Protein AF-A0A6G3X7T3-F1 (afdb_monomer_lite)

Structure (mmCIF, N/CA/C/O backbone):
data_AF-A0A6G3X7T3-F1
#
_entry.id   AF-A0A6G3X7T3-F1
#
loop_
_atom_site.group_PDB
_atom_site.id
_atom_site.type_symbol
_atom_site.label_atom_id
_atom_site.label_alt_id
_atom_site.label_comp_id
_atom_site.label_asym_id
_atom_site.label_entity_id
_atom_site.label_seq_id
_atom_site.pdbx_PDB_ins_code
_atom_site.Cartn_x
_atom_site.Cartn_y
_atom_site.Cartn_z
_atom_site.occupancy
_atom_site.B_iso_or_equiv
_atom_site.auth_seq_id
_atom_site.auth_comp_id
_atom_site.auth_asym_id
_atom_site.auth_atom_id
_atom_site.pdbx_PDB_model_num
ATOM 1 N N . MET A 1 1 ? 11.110 -3.960 15.012 1.00 70.50 1 MET A N 1
ATOM 2 C CA . MET A 1 1 ? 9.756 -4.177 14.451 1.00 70.50 1 MET A CA 1
ATOM 3 C C . MET A 1 1 ? 9.420 -3.280 13.251 1.00 70.50 1 MET A C 1
ATOM 5 O O . MET A 1 1 ? 8.654 -3.729 12.415 1.00 70.50 1 MET A O 1
ATOM 9 N N . MET A 1 2 ? 9.962 -2.056 13.098 1.00 72.69 2 MET A N 1
ATOM 10 C CA . MET A 1 2 ? 9.591 -1.193 11.950 1.00 72.69 2 MET A CA 1
ATOM 11 C C . MET A 1 2 ? 10.134 -1.673 10.591 1.00 72.69 2 MET A C 1
ATOM 13 O O . MET A 1 2 ? 9.378 -1.720 9.629 1.00 72.69 2 MET A O 1
ATOM 17 N N . PHE A 1 3 ? 11.397 -2.113 10.511 1.00 67.62 3 PHE A N 1
ATOM 18 C CA . PHE A 1 3 ? 11.963 -2.656 9.263 1.00 67.62 3 PHE A CA 1
ATOM 19 C C . PHE A 1 3 ? 11.213 -3.898 8.759 1.00 67.62 3 PHE A C 1
ATOM 21 O O . PHE A 1 3 ? 10.936 -4.012 7.571 1.00 67.62 3 PHE A O 1
ATOM 28 N N . SER A 1 4 ? 10.805 -4.792 9.662 1.00 68.94 4 SER A N 1
ATOM 29 C CA . SER A 1 4 ? 10.026 -5.987 9.315 1.00 68.94 4 SER A CA 1
ATOM 30 C C . SER A 1 4 ? 8.600 -5.673 8.850 1.00 68.94 4 SER A C 1
ATOM 32 O O . SER A 1 4 ? 8.043 -6.445 8.085 1.00 68.94 4 SER A O 1
ATOM 34 N N . ALA A 1 5 ? 8.009 -4.550 9.278 1.00 69.94 5 ALA A N 1
ATOM 35 C CA . ALA A 1 5 ? 6.686 -4.125 8.813 1.00 69.94 5 ALA A CA 1
ATOM 36 C C . ALA A 1 5 ? 6.718 -3.555 7.382 1.00 69.94 5 ALA A C 1
ATOM 38 O O . ALA A 1 5 ? 5.720 -3.620 6.673 1.00 69.94 5 ALA A O 1
ATOM 39 N N . GLY A 1 6 ? 7.865 -3.008 6.960 1.00 60.41 6 GLY A N 1
ATOM 40 C CA . GLY A 1 6 ? 8.068 -2.444 5.623 1.00 60.41 6 GLY A CA 1
ATOM 41 C C . GLY A 1 6 ? 8.483 -3.453 4.553 1.00 60.41 6 GLY A C 1
ATOM 42 O O . GLY A 1 6 ? 8.231 -3.231 3.371 1.00 60.41 6 GLY A O 1
ATOM 43 N N . MET A 1 7 ? 9.113 -4.563 4.951 1.00 67.56 7 MET A N 1
ATOM 44 C CA . MET A 1 7 ? 9.570 -5.615 4.037 1.00 67.56 7 MET A CA 1
ATOM 45 C C . MET A 1 7 ? 8.434 -6.559 3.632 1.00 67.56 7 MET A C 1
ATOM 47 O O . MET A 1 7 ? 8.358 -7.696 4.086 1.00 67.56 7 MET A O 1
ATOM 51 N N . GLY A 1 8 ? 7.528 -6.060 2.789 1.00 79.00 8 GLY A N 1
ATOM 52 C CA . GLY A 1 8 ? 6.437 -6.841 2.203 1.00 79.00 8 GLY A CA 1
ATOM 53 C C . GLY A 1 8 ? 6.760 -7.431 0.825 1.00 79.00 8 GLY A C 1
ATOM 54 O O . GLY A 1 8 ? 7.784 -7.122 0.215 1.00 79.00 8 GLY A O 1
ATOM 55 N N . ILE A 1 9 ? 5.815 -8.216 0.292 1.00 85.94 9 ILE A N 1
ATOM 56 C CA . ILE A 1 9 ? 5.851 -8.770 -1.079 1.00 85.94 9 ILE A CA 1
ATOM 57 C C . ILE A 1 9 ? 6.050 -7.663 -2.124 1.00 85.94 9 ILE A C 1
ATOM 59 O O . ILE A 1 9 ? 6.720 -7.878 -3.126 1.00 85.94 9 ILE A O 1
ATOM 63 N N . GLY A 1 10 ? 5.542 -6.455 -1.861 1.00 85.06 10 GLY A N 1
ATOM 64 C CA . GLY A 1 10 ? 5.725 -5.297 -2.732 1.00 85.06 10 GLY A CA 1
ATOM 65 C C . GLY A 1 10 ? 7.191 -4.991 -3.055 1.00 85.06 10 GLY A C 1
ATOM 66 O O . GLY A 1 10 ? 7.51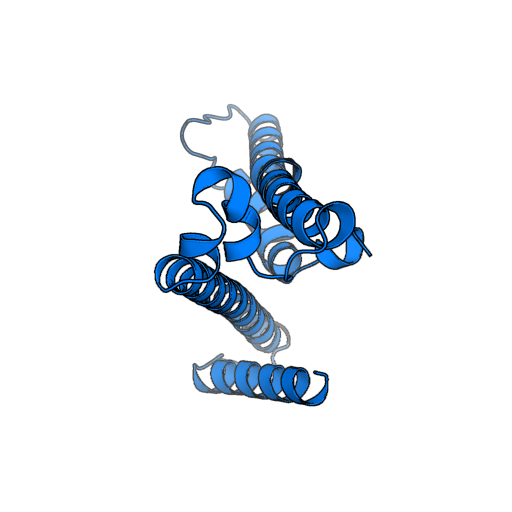5 -4.822 -4.223 1.00 85.06 10 GLY A O 1
ATOM 67 N N . LEU A 1 11 ? 8.092 -5.015 -2.065 1.00 87.12 11 LEU A N 1
ATOM 68 C CA . LEU A 1 11 ? 9.523 -4.791 -2.310 1.00 87.12 11 LEU A CA 1
ATOM 69 C C . LEU A 1 11 ? 10.163 -5.952 -3.077 1.00 87.12 11 LEU A C 1
ATOM 71 O O . LEU A 1 11 ? 11.034 -5.721 -3.910 1.00 87.12 11 LEU A O 1
ATOM 75 N N . MET A 1 12 ? 9.710 -7.187 -2.849 1.00 88.25 12 MET A N 1
ATOM 76 C CA . MET A 1 12 ? 10.186 -8.341 -3.615 1.00 88.25 12 MET A CA 1
ATOM 77 C C . MET A 1 12 ? 9.727 -8.317 -5.075 1.00 88.25 12 MET A C 1
ATOM 79 O O . MET A 1 12 ? 10.463 -8.769 -5.950 1.00 88.25 12 MET A O 1
ATOM 83 N N . PHE A 1 13 ? 8.522 -7.814 -5.336 1.00 88.25 13 PHE A N 1
ATOM 84 C CA . PHE A 1 13 ? 7.922 -7.780 -6.665 1.00 88.25 13 PHE A CA 1
ATOM 85 C C . PHE A 1 13 ? 8.397 -6.563 -7.474 1.00 88.25 13 PHE A C 1
ATOM 87 O O . PHE A 1 13 ? 8.840 -6.693 -8.618 1.00 88.25 13 PHE A O 1
ATOM 94 N N . TYR A 1 14 ? 8.333 -5.375 -6.870 1.00 93.12 14 TYR A N 1
ATOM 95 C CA . TYR A 1 14 ? 8.617 -4.096 -7.523 1.00 93.12 14 TYR A CA 1
ATOM 96 C C . TYR A 1 14 ? 10.050 -3.601 -7.339 1.00 93.12 14 TYR A C 1
ATOM 98 O O . TYR A 1 14 ? 10.514 -2.808 -8.151 1.00 93.12 14 TYR A O 1
ATOM 106 N N . GLY A 1 15 ? 10.796 -4.104 -6.348 1.00 91.12 15 GLY A N 1
ATOM 107 C CA . GLY A 1 15 ? 12.129 -3.584 -6.023 1.00 91.12 15 GLY A CA 1
ATOM 108 C C . GLY A 1 15 ? 13.130 -3.635 -7.179 1.00 91.12 15 GLY A C 1
ATOM 109 O O . GLY A 1 15 ? 13.989 -2.765 -7.279 1.00 91.12 15 GLY A O 1
ATOM 110 N N . VAL A 1 16 ? 13.002 -4.619 -8.074 1.00 91.44 16 VAL A N 1
ATOM 111 C CA . VAL A 1 16 ? 13.811 -4.704 -9.303 1.00 91.44 16 VAL A CA 1
ATOM 112 C C . VAL A 1 16 ? 13.031 -4.215 -10.522 1.00 91.44 16 VAL A C 1
ATOM 114 O O . VAL A 1 16 ? 13.585 -3.524 -11.376 1.00 91.44 16 VAL A O 1
ATOM 117 N N . SER A 1 17 ? 11.754 -4.587 -10.628 1.00 93.38 17 SER A N 1
ATOM 118 C CA . SER A 1 17 ? 10.976 -4.373 -11.851 1.00 93.38 17 SER A CA 1
ATOM 119 C C . SER A 1 17 ? 10.616 -2.907 -12.084 1.00 93.38 17 SER A C 1
ATOM 121 O O . SER A 1 17 ? 10.677 -2.454 -13.223 1.00 93.38 17 SER A O 1
ATOM 123 N N . GLU A 1 18 ? 10.304 -2.149 -11.034 1.00 95.12 18 GLU A N 1
ATOM 124 C CA . GLU A 1 18 ? 9.882 -0.750 -11.128 1.00 95.12 18 GLU A CA 1
ATOM 125 C C . GLU A 1 18 ? 10.999 0.205 -11.586 1.00 95.12 18 GLU A C 1
ATOM 127 O O . GLU A 1 18 ? 10.801 0.878 -12.602 1.00 95.12 18 GLU A O 1
ATOM 132 N N . PRO A 1 19 ? 12.194 0.243 -10.957 1.00 95.69 19 PRO A N 1
ATOM 133 C CA . PRO A 1 19 ? 13.268 1.116 -11.430 1.00 95.69 19 PRO A CA 1
ATOM 134 C C . PRO A 1 19 ? 13.732 0.729 -12.839 1.00 95.69 19 PRO A C 1
ATOM 136 O O . PRO A 1 19 ? 14.025 1.602 -13.654 1.00 95.69 19 PRO A O 1
ATOM 139 N N . LEU A 1 20 ? 13.745 -0.566 -13.176 1.00 95.94 20 LEU A N 1
ATOM 140 C CA . LEU A 1 20 ? 14.082 -1.015 -14.527 1.00 95.94 20 LEU A CA 1
ATOM 141 C C . LEU A 1 20 ? 13.021 -0.595 -15.556 1.00 95.94 20 LEU A C 1
ATOM 143 O O . LEU A 1 20 ? 13.368 -0.205 -16.673 1.00 95.94 20 LEU A O 1
ATOM 147 N N . ALA A 1 21 ? 11.739 -0.668 -15.193 1.00 96.06 21 ALA A N 1
ATOM 148 C CA . ALA A 1 21 ? 10.644 -0.220 -16.043 1.00 96.06 21 ALA A CA 1
ATOM 149 C C . ALA A 1 21 ? 10.724 1.290 -16.287 1.00 96.06 21 ALA A C 1
ATOM 151 O O . ALA A 1 21 ? 10.679 1.703 -17.441 1.00 96.06 21 ALA A O 1
ATOM 152 N N . HIS A 1 22 ? 10.933 2.094 -15.241 1.00 96.25 22 HIS A N 1
ATOM 153 C CA . HIS A 1 22 ? 11.107 3.543 -15.365 1.00 96.25 22 HIS A CA 1
ATOM 154 C C . HIS A 1 22 ? 12.363 3.930 -16.146 1.00 96.25 22 HIS A C 1
ATOM 156 O O . HIS A 1 22 ? 12.352 4.921 -16.864 1.00 96.25 22 HIS A O 1
ATOM 162 N N . PHE A 1 23 ? 13.434 3.141 -16.061 1.00 95.75 23 PHE A N 1
ATOM 163 C CA . PHE A 1 23 ? 14.629 3.377 -16.865 1.00 95.75 23 PHE A CA 1
ATOM 164 C C . PHE A 1 23 ? 14.378 3.133 -18.360 1.00 95.75 23 PHE A C 1
ATOM 166 O O . PHE A 1 23 ? 14.839 3.896 -19.203 1.00 95.75 23 PHE A O 1
ATOM 173 N N . ARG A 1 24 ? 13.648 2.060 -18.705 1.00 94.56 24 ARG A N 1
ATOM 174 C CA . ARG A 1 24 ? 13.341 1.714 -20.106 1.00 94.56 24 ARG A CA 1
ATOM 175 C C . ARG A 1 24 ? 12.232 2.567 -20.705 1.00 94.56 24 ARG A C 1
ATOM 177 O O . ARG A 1 24 ? 12.252 2.841 -21.898 1.00 94.56 24 ARG A O 1
ATOM 184 N N . THR A 1 25 ? 11.230 2.895 -19.902 1.00 94.25 25 THR A N 1
ATOM 185 C CA . THR A 1 25 ? 10.071 3.707 -20.272 1.00 94.25 25 THR A CA 1
ATOM 186 C C . THR A 1 25 ? 9.958 4.825 -19.239 1.00 94.25 25 THR A C 1
ATOM 188 O O . THR A 1 25 ? 9.326 4.621 -18.196 1.00 94.25 25 THR A O 1
ATOM 191 N N . PRO A 1 26 ? 10.612 5.975 -19.494 1.00 91.88 26 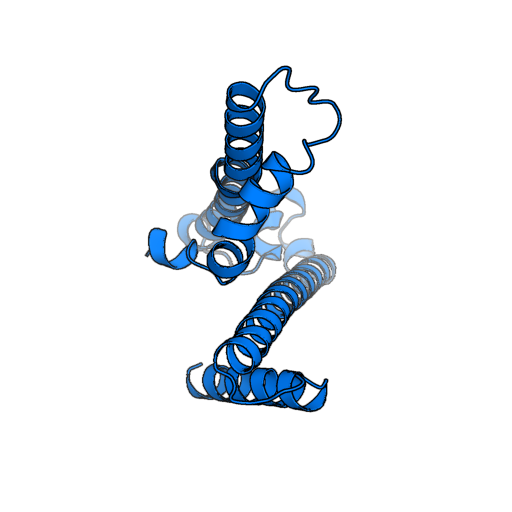PRO A N 1
ATOM 192 C CA . PRO A 1 26 ? 10.628 7.100 -18.570 1.00 91.88 26 PRO A CA 1
ATOM 193 C C . PRO A 1 26 ? 9.220 7.509 -18.121 1.00 91.88 26 PRO A C 1
ATOM 195 O O . PRO A 1 26 ? 8.281 7.469 -18.925 1.00 91.88 26 PRO A O 1
ATOM 198 N N . PRO A 1 27 ? 9.044 7.890 -16.842 1.00 92.12 27 PRO A N 1
ATOM 199 C CA . PRO A 1 27 ? 7.786 8.435 -16.354 1.00 92.12 27 PRO A CA 1
ATOM 200 C C . PRO A 1 27 ? 7.285 9.606 -17.222 1.00 92.12 27 PRO A C 1
ATOM 202 O O . PRO A 1 27 ? 8.089 10.397 -17.718 1.00 92.12 27 PRO A O 1
ATOM 205 N N . PRO A 1 28 ? 5.963 9.768 -17.400 1.00 92.25 28 PRO A N 1
ATOM 206 C CA . PRO A 1 28 ? 5.415 10.871 -18.184 1.00 92.25 28 PRO A CA 1
ATOM 207 C C . PRO A 1 28 ? 5.900 12.236 -17.685 1.00 92.25 28 PRO A C 1
ATOM 209 O O . PRO A 1 28 ? 5.926 12.486 -16.481 1.00 92.25 28 PRO A O 1
ATOM 212 N N . GLY A 1 29 ? 6.251 13.130 -18.612 1.00 91.00 29 GLY A N 1
ATOM 213 C CA . GLY A 1 29 ? 6.787 14.453 -18.274 1.00 91.00 29 GLY A CA 1
ATOM 214 C C . GLY A 1 29 ? 8.252 14.438 -17.830 1.00 91.00 29 GLY A C 1
ATOM 215 O O . GLY A 1 29 ? 8.735 15.443 -17.314 1.00 91.00 29 GLY A O 1
ATOM 216 N N . THR A 1 30 ? 8.949 13.316 -18.025 1.00 87.62 30 THR A N 1
ATOM 217 C CA . THR A 1 30 ? 10.401 13.218 -17.890 1.00 87.62 30 THR A CA 1
ATOM 218 C C . THR A 1 30 ? 10.975 12.856 -19.259 1.00 87.62 30 THR A C 1
ATOM 220 O O . THR A 1 30 ? 10.678 11.792 -19.795 1.00 87.62 30 THR A O 1
ATOM 223 N N . ASP A 1 31 ? 11.749 13.765 -19.853 1.00 88.62 31 ASP A N 1
ATOM 224 C CA . ASP A 1 31 ? 12.384 13.593 -21.167 1.00 88.62 31 ASP A CA 1
ATOM 225 C C . ASP A 1 31 ? 13.911 13.526 -20.983 1.00 88.62 31 ASP A C 1
ATOM 227 O O . ASP A 1 31 ? 14.610 14.489 -21.305 1.00 88.62 31 ASP A O 1
ATOM 231 N N . PRO A 1 32 ? 14.444 12.436 -20.391 1.00 91.38 32 PRO A N 1
ATOM 232 C CA . PRO A 1 32 ? 15.864 12.346 -20.079 1.00 91.38 32 PRO A CA 1
ATOM 233 C C . PRO A 1 32 ? 16.711 12.386 -21.355 1.00 91.38 32 PRO A C 1
ATOM 235 O O . PRO A 1 32 ? 16.465 11.633 -22.300 1.00 91.38 32 PRO A O 1
ATOM 238 N N . ALA A 1 33 ? 17.731 13.244 -21.372 1.00 90.19 33 ALA A N 1
ATOM 239 C CA . ALA A 1 33 ? 18.597 13.450 -22.530 1.00 90.19 33 ALA A CA 1
ATOM 240 C C . ALA A 1 33 ? 19.606 12.307 -22.730 1.00 90.19 33 ALA A C 1
ATOM 242 O O . ALA A 1 33 ? 20.061 12.064 -23.850 1.00 90.19 33 ALA A O 1
ATOM 243 N N . ASP A 1 34 ? 19.961 11.603 -21.652 1.00 93.94 34 ASP A N 1
ATOM 244 C CA . ASP A 1 34 ? 20.906 10.493 -21.674 1.00 93.94 34 ASP A CA 1
ATOM 245 C C . ASP A 1 34 ? 20.575 9.392 -20.648 1.00 93.94 34 ASP A C 1
ATOM 247 O O . ASP A 1 34 ? 19.623 9.463 -19.864 1.00 93.94 34 ASP A O 1
ATOM 251 N N . SER A 1 35 ? 21.386 8.330 -20.654 1.00 93.12 35 SER A N 1
ATOM 252 C CA . SER A 1 35 ? 21.231 7.201 -19.735 1.00 93.12 35 SER A CA 1
ATOM 253 C C . SER A 1 35 ? 21.464 7.567 -18.267 1.00 93.12 35 SER A C 1
ATOM 255 O O . SER A 1 35 ? 20.918 6.907 -17.385 1.00 93.12 35 SER A O 1
ATOM 257 N N . ALA A 1 36 ? 22.295 8.570 -17.979 1.00 94.31 36 ALA A N 1
ATOM 258 C CA . ALA A 1 36 ? 22.561 8.970 -16.604 1.00 94.31 36 ALA A CA 1
ATOM 259 C C . ALA A 1 36 ? 21.334 9.678 -16.015 1.00 94.31 36 ALA A C 1
ATOM 261 O O . ALA A 1 36 ? 20.909 9.349 -14.906 1.00 94.31 36 ALA A O 1
ATOM 262 N N . GLU A 1 37 ? 20.712 10.573 -16.780 1.00 93.69 37 GLU A N 1
ATOM 263 C CA . GLU A 1 37 ? 19.472 11.249 -16.404 1.00 93.69 37 GLU A CA 1
ATOM 264 C C . GLU A 1 37 ? 18.295 10.269 -16.300 1.00 93.69 37 GLU A C 1
ATOM 266 O O . GLU A 1 37 ? 17.528 10.323 -15.335 1.00 93.69 37 GLU A O 1
ATOM 271 N N . ALA A 1 38 ? 18.191 9.304 -17.221 1.00 94.56 38 ALA A N 1
ATOM 272 C CA . ALA A 1 38 ? 17.181 8.248 -17.147 1.00 94.56 38 ALA A CA 1
ATOM 273 C C . ALA A 1 38 ? 17.309 7.417 -15.857 1.00 94.56 38 ALA A C 1
ATOM 275 O O . ALA A 1 38 ? 16.306 7.104 -15.213 1.00 94.56 38 ALA A O 1
ATOM 276 N N . MET A 1 39 ? 18.538 7.097 -15.432 1.00 95.44 39 MET A N 1
ATOM 277 C CA . MET A 1 39 ? 18.792 6.375 -14.180 1.00 95.44 39 MET A CA 1
ATOM 278 C C . MET A 1 39 ? 18.406 7.199 -12.949 1.00 95.44 39 MET A C 1
ATOM 280 O O . MET A 1 39 ? 17.774 6.668 -12.034 1.00 95.44 39 MET A O 1
ATOM 284 N N . GLN A 1 40 ? 18.765 8.486 -12.923 1.00 94.81 40 GLN A N 1
ATOM 285 C CA . GLN A 1 40 ? 18.402 9.386 -11.825 1.00 94.81 40 GLN A CA 1
ATOM 286 C C . GLN A 1 40 ? 16.884 9.500 -11.690 1.00 94.81 40 GLN A C 1
ATOM 288 O O . GLN A 1 40 ? 16.348 9.299 -10.601 1.00 94.81 40 GLN A O 1
ATOM 293 N N . THR A 1 41 ? 16.192 9.740 -12.803 1.00 95.62 41 THR A N 1
ATOM 294 C CA . THR A 1 41 ? 14.731 9.837 -12.839 1.00 95.62 41 THR A CA 1
ATOM 295 C C . THR A 1 41 ? 14.073 8.540 -12.372 1.00 95.62 41 THR A C 1
ATOM 297 O O . THR A 1 41 ? 13.224 8.569 -11.483 1.00 95.62 41 THR A O 1
ATOM 300 N N . ALA A 1 42 ? 14.508 7.387 -12.888 1.00 96.50 42 ALA A N 1
ATOM 301 C CA . ALA A 1 42 ? 13.949 6.090 -12.513 1.00 96.50 42 ALA A CA 1
ATOM 302 C C . ALA A 1 42 ? 14.072 5.797 -11.009 1.00 96.50 42 ALA A C 1
ATOM 304 O O . ALA A 1 42 ? 13.105 5.376 -10.362 1.00 96.50 42 ALA A O 1
ATOM 305 N N . MET A 1 43 ? 15.250 6.055 -10.432 1.00 96.44 43 MET A N 1
ATOM 306 C CA . MET A 1 43 ? 15.486 5.867 -9.001 1.00 96.44 43 MET A CA 1
ATOM 307 C C . MET A 1 43 ? 14.715 6.883 -8.157 1.00 96.44 43 MET A C 1
ATOM 309 O O . MET A 1 43 ? 14.143 6.503 -7.137 1.00 96.44 43 MET A O 1
ATOM 313 N N . ALA A 1 44 ? 14.649 8.149 -8.578 1.00 95.44 44 ALA A N 1
ATOM 314 C CA . ALA A 1 44 ? 13.893 9.183 -7.876 1.00 95.44 44 ALA A CA 1
ATOM 315 C C . ALA A 1 44 ? 12.396 8.844 -7.810 1.00 95.44 44 ALA A C 1
ATOM 317 O O . ALA A 1 44 ? 11.800 8.927 -6.735 1.00 95.44 44 ALA A O 1
ATOM 318 N N . THR A 1 45 ? 11.801 8.393 -8.918 1.00 96.00 45 THR A N 1
ATOM 319 C CA . THR A 1 45 ? 10.393 7.967 -8.964 1.00 96.00 45 THR A CA 1
ATOM 320 C C . THR A 1 45 ? 10.143 6.734 -8.097 1.00 96.00 45 THR A C 1
ATOM 322 O O . THR A 1 45 ? 9.203 6.722 -7.305 1.00 96.00 45 THR A O 1
ATOM 325 N N . THR A 1 46 ? 11.028 5.737 -8.154 1.00 96.00 46 THR A N 1
ATOM 326 C CA . THR A 1 46 ? 10.912 4.543 -7.300 1.00 96.00 46 THR A CA 1
ATOM 327 C C . THR A 1 46 ? 10.998 4.925 -5.815 1.00 96.00 46 THR A C 1
ATOM 329 O O . THR A 1 46 ? 10.173 4.522 -4.996 1.00 96.00 46 THR A O 1
ATOM 332 N N . LEU A 1 47 ? 11.960 5.771 -5.433 1.00 95.31 47 LEU A N 1
ATOM 333 C CA . LEU A 1 47 ? 12.076 6.251 -4.053 1.00 95.31 47 LEU A CA 1
ATOM 334 C C . LEU A 1 47 ? 10.846 7.054 -3.626 1.00 95.31 47 LEU A C 1
ATOM 336 O O . LEU A 1 47 ? 10.395 6.914 -2.488 1.00 95.31 47 LEU A O 1
ATOM 340 N N . PHE A 1 48 ? 10.274 7.858 -4.519 1.00 95.12 48 PHE A N 1
ATOM 341 C CA . PHE A 1 48 ? 9.047 8.600 -4.251 1.00 95.12 48 PHE A CA 1
ATOM 342 C C . PHE A 1 48 ? 7.884 7.666 -3.874 1.00 95.12 48 PHE A C 1
ATOM 344 O O . PHE A 1 48 ? 7.193 7.942 -2.889 1.00 95.12 48 PHE A O 1
ATOM 351 N N . HIS A 1 49 ? 7.721 6.538 -4.576 1.00 94.69 49 HIS A N 1
ATOM 352 C CA . HIS A 1 49 ? 6.666 5.558 -4.299 1.00 94.69 49 HIS A CA 1
ATOM 353 C C . HIS A 1 49 ? 6.884 4.737 -3.021 1.00 94.69 49 HIS A C 1
ATOM 355 O O . HIS A 1 49 ? 5.901 4.376 -2.377 1.00 94.69 49 HIS A O 1
ATOM 361 N N . TRP A 1 50 ? 8.132 4.461 -2.623 1.00 93.31 50 TRP A N 1
ATOM 362 C CA . TRP A 1 50 ? 8.437 3.497 -1.548 1.00 93.31 50 TRP A CA 1
ATOM 363 C C . TRP A 1 50 ? 8.967 4.106 -0.241 1.00 93.31 50 TRP A C 1
ATOM 365 O O . TRP A 1 50 ? 9.153 3.385 0.743 1.00 93.31 50 TRP A O 1
ATOM 375 N N . THR A 1 51 ? 9.196 5.421 -0.193 1.00 93.38 51 THR A N 1
ATOM 376 C CA . THR A 1 51 ? 9.726 6.107 0.999 1.00 93.38 51 THR A CA 1
ATOM 377 C C . THR A 1 51 ? 8.676 7.001 1.668 1.00 93.38 51 THR A C 1
ATOM 379 O O . THR A 1 51 ? 7.660 6.526 2.156 1.00 93.38 51 THR A O 1
ATOM 382 N N . LEU A 1 52 ? 8.882 8.310 1.755 1.00 94.69 52 LEU A N 1
ATOM 383 C CA . LEU A 1 52 ? 8.130 9.162 2.674 1.00 94.69 52 LEU A CA 1
ATOM 384 C C . LEU A 1 52 ? 6.610 9.137 2.446 1.00 94.69 52 LEU A C 1
ATOM 386 O O . LEU A 1 52 ? 5.870 9.181 3.423 1.00 94.69 52 LEU A O 1
ATOM 390 N N . HIS A 1 53 ? 6.137 9.006 1.205 1.00 94.62 53 HIS A N 1
ATOM 391 C CA . HIS A 1 53 ? 4.707 9.049 0.880 1.00 94.62 53 HIS A CA 1
ATOM 392 C C . H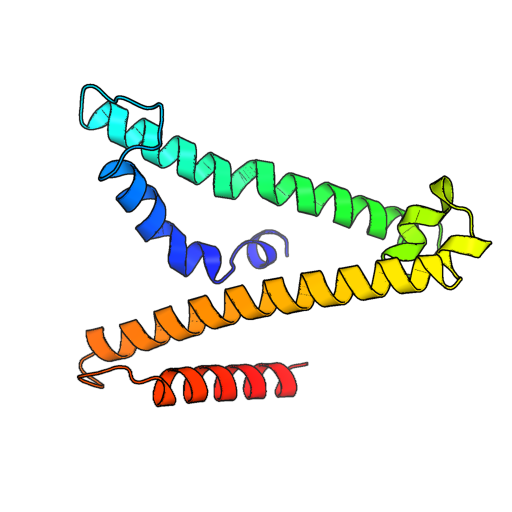IS A 1 53 ? 3.884 7.928 1.536 1.00 94.62 53 HIS A C 1
ATOM 394 O O . HIS A 1 53 ? 3.024 8.248 2.364 1.00 94.62 53 HIS A O 1
ATOM 400 N N . PRO A 1 54 ? 4.117 6.630 1.249 1.00 92.56 54 PRO A N 1
ATOM 401 C CA . PRO A 1 54 ? 3.349 5.558 1.887 1.00 92.56 54 PRO A CA 1
ATOM 402 C C . PRO A 1 54 ? 3.554 5.523 3.407 1.00 92.56 54 PRO A C 1
ATOM 404 O O . PRO A 1 54 ? 2.605 5.313 4.165 1.00 92.56 54 PRO A O 1
ATOM 407 N N . TRP A 1 55 ? 4.776 5.787 3.875 1.00 92.75 55 TRP A N 1
ATOM 408 C CA . TRP A 1 55 ? 5.093 5.744 5.301 1.00 92.75 55 TRP A CA 1
ATOM 409 C C . TRP A 1 55 ? 4.433 6.880 6.090 1.00 92.75 55 TRP A C 1
ATOM 411 O O . TRP A 1 55 ? 4.025 6.663 7.232 1.00 92.75 55 TRP A O 1
ATOM 421 N N . ALA A 1 56 ? 4.249 8.062 5.493 1.00 95.38 56 ALA A N 1
ATOM 422 C CA . ALA A 1 56 ? 3.499 9.152 6.110 1.00 95.38 56 ALA A CA 1
ATOM 423 C C . ALA A 1 56 ? 2.023 8.780 6.318 1.00 95.38 56 ALA A C 1
ATOM 425 O O . ALA A 1 56 ? 1.467 9.071 7.377 1.00 95.38 56 ALA A O 1
ATOM 426 N N . ILE A 1 57 ? 1.404 8.076 5.362 1.00 94.56 57 ILE A N 1
ATOM 427 C CA . ILE A 1 57 ? 0.019 7.593 5.492 1.00 94.56 57 ILE A CA 1
ATOM 428 C C . ILE A 1 57 ? -0.094 6.645 6.694 1.00 94.56 57 ILE A C 1
ATOM 430 O O . ILE A 1 57 ? -0.969 6.821 7.548 1.00 94.56 57 ILE A O 1
ATOM 434 N N . TYR A 1 58 ? 0.830 5.686 6.816 1.00 92.50 58 TYR A N 1
ATOM 435 C CA . TYR A 1 58 ? 0.872 4.774 7.961 1.00 92.50 58 TYR A CA 1
ATOM 436 C C . TYR A 1 58 ? 1.126 5.501 9.280 1.00 92.50 58 TYR A C 1
ATOM 438 O O . TYR A 1 58 ? 0.480 5.188 10.279 1.00 92.50 58 TYR A O 1
ATOM 446 N N . ALA A 1 59 ? 2.025 6.488 9.295 1.00 94.62 59 ALA A N 1
ATOM 447 C CA . ALA A 1 59 ? 2.332 7.267 10.487 1.00 94.62 59 ALA A CA 1
ATOM 448 C C . ALA A 1 59 ? 1.108 8.047 10.987 1.00 94.62 59 ALA A C 1
ATOM 450 O O . ALA A 1 59 ? 0.821 8.021 12.183 1.00 94.62 59 ALA A O 1
ATOM 451 N N . VAL A 1 60 ? 0.351 8.685 10.087 1.00 96.50 60 VAL A N 1
ATOM 452 C CA . VAL A 1 60 ? -0.867 9.430 10.441 1.00 96.50 60 VAL A CA 1
ATOM 453 C C . VAL A 1 60 ? -1.912 8.499 11.055 1.00 96.50 60 VAL A C 1
ATOM 455 O O . VAL A 1 60 ? -2.403 8.766 12.154 1.00 96.50 60 VAL A O 1
ATOM 458 N N . VAL A 1 61 ? -2.227 7.384 10.390 1.00 94.69 61 VAL A N 1
ATOM 459 C CA . VAL A 1 61 ? -3.240 6.433 10.877 1.00 94.69 61 VAL A CA 1
ATOM 460 C C . VAL A 1 61 ? -2.783 5.761 12.175 1.00 94.69 61 VAL A C 1
ATOM 462 O O . VAL A 1 61 ? -3.537 5.712 13.149 1.00 94.69 61 VAL A O 1
ATOM 465 N N . GLY A 1 62 ? -1.533 5.297 12.223 1.00 94.56 62 GLY A N 1
ATOM 466 C CA . GLY A 1 62 ? -0.946 4.645 13.390 1.00 94.56 62 GLY A CA 1
ATOM 467 C C . GLY A 1 62 ? -0.921 5.557 14.614 1.00 94.56 62 GLY A C 1
ATOM 468 O O . GLY A 1 62 ? -1.328 5.139 15.699 1.00 94.56 62 GLY A O 1
ATOM 469 N N . LEU A 1 63 ? -0.532 6.825 14.444 1.00 96.69 63 LEU A N 1
ATOM 470 C CA . LEU A 1 63 ? -0.553 7.815 15.521 1.00 96.69 63 LEU A CA 1
ATOM 471 C C . LEU A 1 63 ? -1.979 8.091 16.006 1.00 96.69 63 LEU A C 1
ATOM 473 O O . LEU A 1 63 ? -2.210 8.175 17.213 1.00 96.69 63 LEU A O 1
ATOM 477 N N . ALA A 1 64 ? -2.938 8.208 15.088 1.00 96.44 64 ALA A N 1
ATOM 478 C CA . ALA A 1 64 ? -4.323 8.495 15.433 1.00 96.44 64 ALA A CA 1
ATOM 479 C C . ALA A 1 64 ? -4.953 7.360 16.265 1.00 96.44 64 ALA A C 1
ATOM 481 O O . ALA A 1 64 ? -5.581 7.620 17.298 1.00 96.44 64 ALA A O 1
ATOM 482 N N . ILE A 1 65 ? -4.709 6.101 15.882 1.00 96.12 65 ILE A N 1
ATOM 483 C CA . ILE A 1 65 ? -5.139 4.917 16.643 1.00 96.12 65 ILE A CA 1
ATOM 484 C C . ILE A 1 65 ? -4.410 4.849 17.988 1.00 96.12 65 ILE A C 1
ATOM 486 O O . ILE A 1 65 ? -5.061 4.709 19.024 1.00 96.12 65 ILE A O 1
ATOM 490 N N . ALA A 1 66 ? -3.081 5.000 18.001 1.00 96.56 66 ALA A N 1
ATOM 491 C CA . ALA A 1 66 ? -2.279 4.926 19.221 1.00 96.56 66 ALA A CA 1
ATOM 492 C C . ALA A 1 66 ? -2.694 5.994 20.244 1.00 96.56 66 ALA A C 1
ATOM 494 O O . ALA A 1 66 ? -2.870 5.697 21.426 1.00 96.56 66 ALA A O 1
ATOM 495 N N . TYR A 1 67 ? -2.921 7.231 19.803 1.00 97.06 67 TYR A N 1
ATOM 496 C CA . TYR A 1 67 ? -3.401 8.299 20.673 1.00 97.06 67 TYR A CA 1
ATOM 497 C C . TYR A 1 67 ? -4.811 8.005 21.209 1.00 97.06 67 TYR A C 1
ATOM 499 O O . TYR A 1 67 ? -5.064 8.143 22.410 1.00 97.06 67 TYR A O 1
ATOM 507 N N . SER A 1 68 ? -5.729 7.564 20.344 1.00 96.69 68 SER A N 1
ATOM 508 C CA . SER A 1 68 ? -7.100 7.219 20.739 1.00 96.69 68 SER A CA 1
ATOM 509 C C . SER A 1 68 ? -7.129 6.086 21.776 1.00 96.69 68 SER A C 1
ATOM 511 O O . SER A 1 68 ? -7.775 6.202 22.822 1.00 96.69 68 SER A O 1
ATOM 513 N N . ALA A 1 69 ? -6.361 5.025 21.538 1.00 96.12 69 ALA A N 1
ATOM 514 C CA . ALA A 1 69 ? -6.318 3.850 22.394 1.00 96.12 69 ALA A CA 1
ATOM 515 C C . ALA A 1 69 ? -5.545 4.099 23.695 1.00 96.12 69 ALA A C 1
ATOM 517 O O . ALA A 1 69 ? -6.076 3.888 24.781 1.00 96.12 69 ALA A O 1
ATOM 518 N N . TYR A 1 70 ? -4.305 4.584 23.616 1.00 96.38 70 TYR A N 1
ATOM 519 C CA . TYR A 1 70 ? -3.424 4.651 24.785 1.00 96.38 70 TYR A CA 1
ATOM 520 C C . TYR A 1 70 ? -3.594 5.936 25.591 1.00 96.38 70 TYR A C 1
ATOM 522 O O . TYR A 1 70 ? -3.634 5.892 26.821 1.00 96.38 70 TYR A O 1
ATOM 530 N N . ARG A 1 71 ? -3.727 7.095 24.930 1.00 96.69 71 ARG A N 1
ATOM 531 C CA . ARG A 1 71 ? -3.844 8.383 25.635 1.00 96.69 71 ARG A CA 1
ATOM 532 C C . ARG A 1 71 ? -5.275 8.679 26.066 1.00 96.69 71 ARG A C 1
ATOM 534 O O . ARG A 1 71 ? -5.474 9.238 27.142 1.00 96.69 71 ARG A O 1
ATOM 541 N N . ARG A 1 72 ? -6.262 8.333 25.235 1.00 94.88 72 ARG A N 1
ATOM 542 C CA . ARG A 1 72 ? -7.688 8.580 25.518 1.00 94.88 72 ARG A CA 1
ATOM 543 C C . ARG A 1 72 ? -8.433 7.361 26.062 1.00 94.88 72 ARG A C 1
ATOM 545 O O . ARG A 1 72 ? -9.595 7.516 26.420 1.00 94.88 72 ARG A O 1
ATOM 552 N N . ARG A 1 73 ? -7.783 6.192 26.165 1.00 95.19 73 ARG A N 1
ATOM 553 C CA . ARG A 1 73 ? -8.370 4.940 26.685 1.00 95.19 73 ARG A CA 1
ATOM 554 C C . ARG A 1 73 ? -9.667 4.531 25.971 1.00 95.19 73 ARG A C 1
ATOM 556 O O . ARG A 1 73 ? -10.567 3.970 26.589 1.00 95.19 73 ARG A O 1
ATOM 563 N N . ARG A 1 74 ? -9.778 4.835 24.673 1.00 94.38 74 ARG A N 1
ATOM 564 C CA . ARG A 1 74 ? -10.918 4.434 23.834 1.00 94.38 74 ARG A CA 1
ATOM 565 C C . ARG A 1 74 ? -10.709 3.028 23.272 1.00 94.38 74 ARG A C 1
ATOM 567 O O . ARG A 1 74 ? -9.612 2.474 23.333 1.00 94.38 74 ARG A O 1
ATOM 574 N N . ARG A 1 75 ? -11.770 2.452 22.698 1.00 91.56 75 ARG A N 1
ATOM 575 C CA . ARG A 1 75 ? -11.699 1.162 21.990 1.00 91.56 75 ARG A CA 1
ATOM 576 C C . ARG A 1 75 ? -10.723 1.267 20.810 1.00 91.56 75 ARG A C 1
ATOM 578 O O . ARG A 1 75 ? -10.648 2.311 20.168 1.00 91.56 75 ARG A O 1
ATOM 585 N N . GLN A 1 76 ? -10.004 0.184 20.515 1.00 93.62 76 GLN A N 1
ATOM 586 C CA . GLN A 1 76 ? -9.095 0.093 19.365 1.00 93.62 76 GLN A CA 1
ATOM 587 C C . GLN A 1 76 ? -9.877 -0.141 18.060 1.00 93.62 76 GLN A C 1
ATOM 589 O O . GLN A 1 76 ? -9.762 -1.187 17.433 1.00 93.62 76 GLN A O 1
ATOM 594 N N . THR A 1 77 ? -10.717 0.819 17.675 1.00 94.19 77 THR A N 1
ATOM 595 C CA . THR A 1 77 ? -11.445 0.818 16.397 1.00 94.19 77 THR A CA 1
ATOM 596 C C . THR A 1 77 ? -11.092 2.062 15.590 1.00 94.19 77 THR A C 1
ATOM 598 O O . THR A 1 77 ? -10.698 3.087 16.157 1.00 94.19 77 THR A O 1
ATOM 601 N N . ILE A 1 78 ? -11.240 1.996 14.264 1.00 95.62 78 ILE A N 1
ATOM 602 C CA . ILE A 1 78 ? -10.992 3.154 13.396 1.00 95.62 78 ILE A CA 1
ATOM 603 C C . ILE A 1 78 ? -12.029 4.237 13.689 1.00 95.62 78 ILE A C 1
ATOM 605 O O . ILE A 1 78 ? -11.681 5.402 13.855 1.00 95.62 78 ILE A O 1
ATOM 609 N N . SER A 1 79 ? -13.288 3.851 13.879 1.00 95.94 79 SER A N 1
ATOM 610 C CA . SER A 1 79 ? -14.374 4.742 14.294 1.00 95.94 79 SER A CA 1
ATOM 611 C C . SER A 1 79 ? -14.070 5.549 15.566 1.00 95.94 79 SER A C 1
ATOM 613 O O . SER A 1 79 ? -14.399 6.735 15.639 1.00 95.94 79 SER A O 1
ATOM 615 N N . ALA A 1 80 ? -13.372 4.962 16.547 1.00 95.56 80 ALA A N 1
ATOM 616 C CA . ALA A 1 80 ? -13.020 5.637 17.797 1.00 95.56 80 ALA A CA 1
ATOM 617 C C . ALA A 1 80 ? -12.028 6.799 17.604 1.00 95.56 80 ALA A C 1
ATOM 619 O O . ALA A 1 80 ? -11.987 7.727 18.420 1.00 95.56 80 ALA A O 1
ATOM 620 N N . VAL A 1 81 ? -11.238 6.777 16.524 1.00 96.62 81 VAL A N 1
ATOM 621 C CA . VAL A 1 81 ? -10.351 7.886 16.140 1.00 96.62 81 VAL A CA 1
ATOM 622 C C . VAL A 1 81 ? -11.157 9.137 15.791 1.00 96.62 81 VAL A C 1
ATOM 624 O O . VAL A 1 81 ? -10.716 10.243 16.095 1.00 96.62 81 VAL A O 1
ATOM 627 N N . PHE A 1 82 ? -12.361 8.971 15.235 1.00 96.31 82 PHE A N 1
ATOM 628 C CA . PHE A 1 82 ? -13.222 10.067 14.785 1.00 96.31 82 PHE A CA 1
ATOM 629 C C . PHE A 1 82 ? -14.088 10.681 15.891 1.00 96.31 82 PHE A C 1
ATOM 631 O O . PHE A 1 82 ? -14.674 11.738 15.674 1.00 96.31 82 PHE A O 1
ATOM 638 N N . VAL A 1 83 ? -14.104 10.121 17.108 1.00 96.50 83 VAL A N 1
ATOM 639 C CA . VAL A 1 83 ? -14.826 10.686 18.269 1.00 96.50 83 VAL A CA 1
ATOM 640 C C . VAL A 1 83 ? -14.667 12.210 18.455 1.00 96.50 83 VAL A C 1
ATOM 642 O O . VAL A 1 83 ? -15.685 12.849 18.710 1.00 96.50 83 VAL A O 1
ATOM 645 N N . PRO A 1 84 ? -13.476 12.843 18.345 1.00 94.81 84 PRO A N 1
ATOM 646 C CA . PRO A 1 84 ? -13.364 14.292 18.529 1.00 94.81 84 PRO A CA 1
ATOM 647 C C . PRO A 1 84 ? -14.032 15.112 17.413 1.00 94.81 84 PRO A C 1
ATOM 649 O O . PRO A 1 84 ? -14.259 16.297 17.616 1.00 94.81 84 PRO A O 1
ATOM 652 N N . LEU A 1 85 ? -14.348 14.506 16.263 1.00 95.31 85 LEU A N 1
ATOM 653 C CA . LEU A 1 85 ? -14.982 15.170 15.119 1.00 95.31 85 LEU A CA 1
ATOM 654 C C . LEU A 1 85 ? -16.493 14.913 15.061 1.00 95.31 85 LEU A C 1
ATOM 656 O O . LEU A 1 85 ? -17.262 15.834 14.815 1.00 95.31 85 LEU A O 1
ATOM 660 N N . ILE A 1 86 ? -16.921 13.668 15.291 1.00 94.25 86 ILE A N 1
ATOM 661 C CA . ILE A 1 8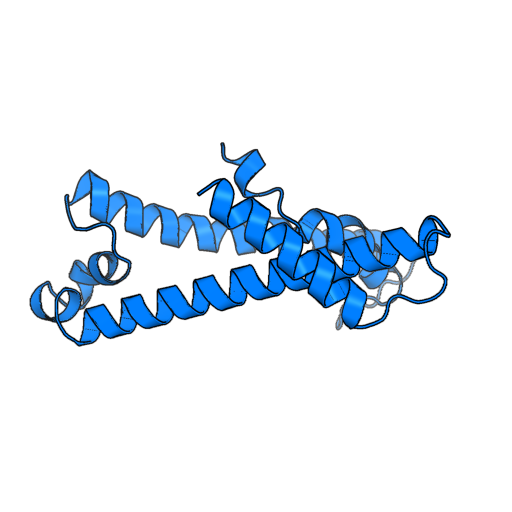6 ? -18.329 13.247 15.131 1.00 94.25 86 ILE A CA 1
ATOM 662 C C . ILE A 1 86 ? -19.051 12.986 16.464 1.00 94.25 86 ILE A C 1
ATOM 664 O O . ILE A 1 86 ? -20.253 12.709 16.484 1.00 94.25 86 ILE A O 1
ATOM 668 N N . GLY A 1 87 ? -18.338 13.078 17.588 1.00 93.56 87 GLY A N 1
ATOM 669 C CA . GLY A 1 87 ? -18.847 12.778 18.924 1.00 93.56 87 GLY A CA 1
ATOM 670 C C . GLY A 1 87 ? -18.977 11.278 19.213 1.00 93.56 87 GLY A C 1
ATOM 671 O O . GLY A 1 87 ? -19.000 10.434 18.315 1.00 93.56 87 GLY A O 1
ATOM 672 N N . GLU A 1 88 ? -19.091 10.927 20.496 1.00 93.75 88 GLU A N 1
ATOM 673 C CA . GLU A 1 88 ? -19.155 9.525 20.942 1.00 93.75 88 GLU A CA 1
ATOM 674 C C . GLU A 1 88 ? -20.394 8.792 20.421 1.00 93.75 88 GLU A C 1
ATOM 676 O O . GLU A 1 88 ? -20.303 7.639 20.001 1.00 93.75 88 GLU A O 1
ATOM 681 N N . ARG A 1 89 ? -21.548 9.470 20.374 1.00 93.38 89 ARG A N 1
ATOM 682 C CA . ARG A 1 89 ? -22.810 8.863 19.928 1.00 93.38 89 ARG A CA 1
ATOM 683 C C . ARG A 1 89 ? -22.737 8.350 18.487 1.00 93.38 89 ARG A C 1
ATOM 685 O O . ARG A 1 89 ? -23.237 7.263 18.213 1.00 93.38 89 ARG A O 1
ATOM 692 N N . HIS A 1 90 ? -22.123 9.103 17.571 1.00 94.94 90 HIS A N 1
ATOM 693 C CA . HIS A 1 90 ? -22.001 8.684 16.170 1.00 94.94 90 HIS A CA 1
ATOM 694 C C . HIS A 1 90 ? -20.846 7.704 15.968 1.00 94.94 90 HIS A C 1
ATOM 696 O O . HIS A 1 90 ? -21.009 6.732 15.231 1.00 94.94 90 HIS A O 1
ATOM 702 N N . ALA A 1 91 ? -19.720 7.913 16.657 1.00 94.12 91 ALA A N 1
ATOM 703 C CA . ALA A 1 91 ? -18.555 7.034 16.580 1.00 94.12 91 ALA A CA 1
ATOM 704 C C . ALA A 1 91 ? -18.828 5.617 17.108 1.00 94.12 91 ALA A C 1
ATOM 706 O O . ALA A 1 91 ? -18.267 4.660 16.592 1.00 94.12 91 ALA A O 1
ATOM 707 N N . TYR A 1 92 ? -19.712 5.460 18.097 1.00 93.44 92 TYR A N 1
ATOM 708 C CA . TYR A 1 92 ? -20.122 4.144 18.604 1.00 93.44 92 TYR A CA 1
ATOM 709 C C . TYR A 1 92 ? -21.490 3.681 18.076 1.00 93.44 92 TYR A C 1
ATOM 711 O O . TYR A 1 92 ? -21.963 2.603 18.435 1.00 93.44 92 TYR A O 1
ATOM 719 N N . GLY A 1 93 ? -22.128 4.489 17.226 1.00 93.50 93 GLY A N 1
ATOM 720 C CA . GLY A 1 93 ? -23.410 4.196 16.592 1.00 93.50 93 GLY A CA 1
ATOM 721 C C . GLY A 1 93 ? -23.269 3.575 15.198 1.00 93.50 93 GLY A C 1
ATOM 722 O O . GLY A 1 93 ? -22.220 3.059 14.813 1.00 93.50 93 GLY A O 1
ATOM 723 N N . GLY A 1 94 ? -24.347 3.648 14.410 1.00 94.94 94 GLY A N 1
ATOM 724 C CA . GLY A 1 94 ? -24.380 3.092 13.050 1.00 94.94 94 GLY A CA 1
ATOM 725 C C . GLY A 1 94 ? -23.339 3.706 12.106 1.00 94.94 94 GLY A C 1
ATOM 726 O O . GLY A 1 94 ? -22.729 2.984 11.322 1.00 94.94 94 GLY A O 1
ATOM 727 N N . PHE A 1 95 ? -23.077 5.011 12.229 1.00 94.25 95 PHE A N 1
ATOM 728 C CA . PHE A 1 95 ? -22.085 5.702 11.401 1.00 94.25 95 PHE A CA 1
ATOM 729 C C . PHE A 1 95 ? -20.651 5.231 11.688 1.00 94.25 95 PHE A C 1
ATOM 731 O O . PHE A 1 95 ? -19.894 4.951 10.764 1.00 94.25 95 PHE A O 1
ATOM 738 N N . GLY A 1 96 ? -20.286 5.051 12.960 1.00 95.31 96 GLY A N 1
ATOM 739 C CA . GLY A 1 96 ? -19.000 4.459 13.329 1.00 95.31 96 GLY A CA 1
ATOM 740 C C . GLY A 1 96 ? -18.826 3.038 12.798 1.00 95.31 96 GLY A C 1
ATOM 741 O O . GLY A 1 96 ? -17.787 2.716 12.230 1.00 95.31 96 GLY A O 1
ATOM 742 N N . ARG A 1 97 ? -19.876 2.209 12.877 1.00 95.88 97 ARG A N 1
ATOM 743 C CA . ARG A 1 97 ? -19.848 0.857 12.300 1.00 95.88 97 ARG A CA 1
ATOM 744 C C . ARG A 1 97 ? -19.612 0.879 10.788 1.00 95.88 97 ARG A C 1
ATOM 746 O O . ARG A 1 97 ? -18.889 0.029 10.287 1.00 95.88 97 ARG A O 1
ATOM 753 N N . PHE A 1 98 ? -20.182 1.846 10.072 1.00 97.00 98 PHE A N 1
ATOM 754 C CA . PHE A 1 98 ? -19.917 2.026 8.644 1.00 97.00 98 PHE A CA 1
ATOM 755 C C . PHE A 1 98 ? -18.433 2.328 8.366 1.00 97.00 98 PHE A C 1
ATOM 757 O O . PHE A 1 98 ? -17.847 1.689 7.496 1.00 97.00 98 PHE A O 1
ATOM 764 N N . ILE A 1 99 ? -17.801 3.216 9.146 1.00 96.00 99 ILE A N 1
ATOM 765 C CA . ILE A 1 99 ? -16.354 3.494 9.043 1.00 96.00 99 ILE A CA 1
ATOM 766 C C . ILE A 1 99 ? -15.533 2.218 9.266 1.00 96.00 99 ILE A C 1
ATOM 768 O O . ILE A 1 99 ? -14.630 1.919 8.486 1.00 96.00 99 ILE A O 1
ATOM 772 N N . ASP A 1 100 ? -15.855 1.450 10.308 1.00 96.56 100 ASP A N 1
ATOM 773 C CA . ASP A 1 100 ? -15.133 0.213 10.615 1.00 96.56 100 ASP A CA 1
ATOM 774 C C . ASP A 1 100 ? -15.316 -0.844 9.508 1.00 96.56 100 ASP A C 1
ATOM 776 O O . ASP A 1 100 ? -14.361 -1.529 9.152 1.00 96.56 100 ASP A O 1
ATOM 780 N N . ILE A 1 101 ? -16.504 -0.936 8.898 1.00 97.31 101 ILE A N 1
ATOM 781 C CA . ILE A 1 101 ? -16.754 -1.812 7.741 1.00 97.31 101 ILE A CA 1
ATOM 782 C C . ILE A 1 101 ? -15.872 -1.408 6.553 1.00 97.31 101 ILE A C 1
ATOM 784 O O . ILE A 1 101 ? -15.239 -2.272 5.947 1.00 97.31 101 ILE A O 1
ATOM 788 N N . LEU A 1 102 ? -15.778 -0.113 6.236 1.00 97.00 102 LEU A N 1
ATOM 789 C CA . LEU A 1 102 ? -14.894 0.364 5.168 1.00 97.00 102 LEU A CA 1
ATOM 790 C C . LEU A 1 102 ? -13.426 0.031 5.452 1.00 97.00 102 LEU A C 1
ATOM 792 O O . LEU A 1 102 ? -12.713 -0.389 4.543 1.00 97.00 102 LEU A O 1
ATOM 796 N N . ALA A 1 103 ? -12.982 0.162 6.704 1.00 95.50 103 ALA A N 1
ATOM 797 C CA . ALA A 1 103 ? -11.626 -0.208 7.099 1.00 95.50 103 ALA A CA 1
ATOM 798 C C . ALA A 1 103 ? -11.353 -1.712 6.915 1.00 95.50 103 ALA A C 1
ATOM 800 O O . ALA A 1 103 ? -10.273 -2.087 6.450 1.00 95.50 103 ALA A O 1
ATOM 801 N N . ILE A 1 104 ? -12.335 -2.569 7.218 1.00 96.31 104 ILE A N 1
ATOM 802 C CA . ILE A 1 104 ? -12.246 -4.016 6.972 1.00 96.31 104 ILE A CA 1
ATOM 803 C C . ILE A 1 104 ? -12.115 -4.293 5.472 1.00 96.31 104 ILE A C 1
ATOM 805 O O . ILE A 1 104 ? -11.215 -5.029 5.077 1.00 96.31 104 ILE A O 1
ATOM 809 N N . PHE A 1 105 ? -12.950 -3.678 4.629 1.00 96.75 105 PHE A N 1
ATOM 810 C CA . PHE A 1 105 ? -12.857 -3.849 3.176 1.00 96.75 105 PHE A CA 1
ATOM 811 C C . PHE A 1 105 ? -11.520 -3.356 2.616 1.00 96.75 105 PHE A C 1
ATOM 813 O O . PHE A 1 105 ? -10.894 -4.064 1.831 1.00 96.75 105 PHE A O 1
ATOM 820 N N . ALA A 1 106 ? -11.048 -2.183 3.043 1.00 94.00 106 ALA A N 1
ATOM 821 C CA . ALA A 1 106 ? -9.755 -1.651 2.619 1.00 94.00 106 ALA A CA 1
ATOM 822 C C . ALA A 1 106 ? -8.604 -2.604 2.981 1.00 94.00 106 ALA A C 1
ATOM 824 O O . ALA A 1 106 ? -7.748 -2.893 2.144 1.00 94.00 106 ALA A O 1
ATOM 825 N N . THR A 1 107 ? -8.624 -3.150 4.201 1.00 93.31 107 THR A N 1
ATOM 826 C CA . THR A 1 107 ? -7.630 -4.132 4.658 1.00 93.31 107 THR A CA 1
ATOM 827 C C . THR A 1 107 ? -7.717 -5.422 3.841 1.00 93.31 107 THR A C 1
ATOM 829 O O . THR A 1 107 ? -6.698 -5.904 3.356 1.00 93.31 107 THR A O 1
ATOM 832 N N . LEU A 1 108 ? -8.929 -5.941 3.615 1.00 93.38 108 LEU A N 1
ATOM 833 C CA . LEU A 1 108 ? -9.171 -7.156 2.836 1.00 93.38 108 LEU A CA 1
ATOM 834 C C . LEU A 1 108 ? -8.594 -7.043 1.419 1.00 93.38 108 LEU A C 1
ATOM 836 O O . LEU A 1 108 ? -7.835 -7.913 0.993 1.00 93.38 108 LEU A O 1
ATOM 840 N N . PHE A 1 109 ? -8.924 -5.971 0.696 1.00 92.81 109 PHE A N 1
ATOM 841 C CA . PHE A 1 109 ? -8.442 -5.777 -0.672 1.00 92.81 109 PHE A CA 1
ATOM 842 C C . PHE A 1 109 ? -6.934 -5.515 -0.727 1.00 92.81 109 PHE A C 1
ATOM 844 O O . PHE A 1 109 ? -6.265 -6.045 -1.614 1.00 92.81 109 PHE A O 1
ATOM 851 N N . GLY A 1 110 ? -6.379 -4.769 0.236 1.00 90.06 110 GLY A N 1
ATOM 852 C CA . GLY A 1 110 ? -4.933 -4.559 0.339 1.00 90.06 110 GLY A CA 1
ATOM 853 C C . GLY A 1 110 ? -4.166 -5.870 0.540 1.00 90.06 110 GLY A C 1
ATOM 854 O O . GLY A 1 110 ? -3.199 -6.149 -0.173 1.00 90.06 110 GLY A O 1
ATOM 855 N N . SER A 1 111 ? -4.635 -6.721 1.456 1.00 89.75 111 SER A N 1
ATOM 856 C CA . SER A 1 111 ? -4.055 -8.047 1.689 1.00 89.75 111 SER A CA 1
ATOM 857 C C . SER A 1 111 ? -4.211 -8.971 0.477 1.00 89.75 111 SER A C 1
ATOM 859 O O . SER A 1 111 ? -3.252 -9.648 0.107 1.00 89.75 111 SER A O 1
ATOM 861 N N . ALA A 1 112 ? -5.378 -8.971 -0.178 1.00 90.94 112 ALA A N 1
ATOM 862 C CA . ALA A 1 112 ? -5.636 -9.793 -1.360 1.00 90.94 112 ALA A CA 1
ATOM 863 C C . ALA A 1 112 ? -4.731 -9.420 -2.546 1.00 90.94 112 ALA A C 1
ATOM 865 O O . ALA A 1 112 ? -4.192 -10.309 -3.205 1.00 90.94 112 ALA A O 1
ATOM 866 N N . ALA A 1 113 ? -4.513 -8.123 -2.792 1.00 90.38 113 ALA A N 1
ATOM 867 C CA . ALA A 1 113 ? -3.606 -7.658 -3.840 1.00 90.38 113 ALA A CA 1
ATOM 868 C C . ALA A 1 113 ? -2.161 -8.126 -3.587 1.00 90.38 113 ALA A C 1
ATOM 870 O O . ALA A 1 113 ? -1.522 -8.672 -4.485 1.00 90.38 113 ALA A O 1
ATOM 871 N N . SER A 1 114 ? -1.673 -7.983 -2.349 1.00 89.69 114 SER A N 1
ATOM 872 C CA . SER A 1 114 ? -0.339 -8.452 -1.947 1.00 89.69 114 SER A CA 1
ATOM 873 C C . SER A 1 114 ? -0.184 -9.971 -2.121 1.00 89.69 114 SER A C 1
ATOM 875 O O . SER A 1 114 ? 0.800 -10.435 -2.698 1.00 89.69 114 SER A O 1
ATOM 877 N N . LEU A 1 115 ? -1.188 -10.752 -1.702 1.00 91.12 115 LEU A N 1
ATOM 878 C CA . LEU A 1 115 ? -1.204 -12.209 -1.863 1.00 91.12 115 LEU A CA 1
ATOM 879 C C . LEU A 1 115 ? -1.204 -12.627 -3.341 1.00 91.12 115 LEU A C 1
ATOM 881 O O . LEU A 1 115 ? -0.477 -13.545 -3.718 1.00 91.12 115 LEU A O 1
ATOM 885 N N . GLY A 1 116 ? -1.982 -11.939 -4.181 1.00 91.00 116 GLY A N 1
ATOM 886 C CA . GLY A 1 116 ? -2.029 -12.184 -5.623 1.00 91.00 116 GLY A CA 1
ATOM 887 C C . GLY A 1 116 ? -0.681 -11.938 -6.304 1.00 91.00 116 GLY A C 1
ATOM 888 O O . GLY A 1 116 ? -0.217 -12.791 -7.059 1.00 91.00 116 GLY A O 1
ATOM 889 N N . LEU A 1 117 ? -0.015 -10.821 -5.986 1.00 91.69 117 LEU A N 1
ATOM 890 C CA . LEU A 1 117 ? 1.340 -10.532 -6.477 1.00 91.69 117 LEU A CA 1
ATOM 891 C C . LEU A 1 117 ? 2.341 -11.608 -6.036 1.00 91.69 117 LEU A C 1
ATOM 893 O O . LEU A 1 117 ? 3.137 -12.076 -6.848 1.00 91.69 117 LEU A O 1
ATOM 897 N N . GLY A 1 118 ? 2.259 -12.053 -4.779 1.00 91.31 118 GLY A N 1
ATOM 898 C CA . GLY A 1 118 ? 3.107 -13.126 -4.259 1.00 91.31 118 GLY A CA 1
ATOM 899 C C . GLY A 1 118 ? 2.890 -14.450 -4.990 1.00 91.31 118 GLY A C 1
ATOM 900 O O . GLY A 1 118 ? 3.854 -15.106 -5.377 1.00 91.31 118 GLY A O 1
ATOM 901 N N . ALA A 1 119 ? 1.633 -14.819 -5.245 1.00 92.44 119 ALA A N 1
ATOM 902 C CA . ALA A 1 119 ? 1.298 -16.031 -5.986 1.00 92.44 119 ALA A CA 1
ATOM 903 C C . ALA A 1 119 ? 1.819 -15.990 -7.429 1.00 92.44 119 ALA A C 1
ATOM 905 O O . ALA A 1 119 ? 2.363 -16.985 -7.906 1.00 92.44 119 ALA A O 1
ATOM 906 N N . LEU A 1 120 ? 1.704 -14.840 -8.105 1.00 92.06 120 LEU A N 1
ATOM 907 C CA . LEU A 1 120 ? 2.265 -14.642 -9.444 1.00 92.06 120 LEU A CA 1
ATOM 908 C C . LEU A 1 120 ? 3.790 -14.771 -9.438 1.00 92.06 120 LEU A C 1
ATOM 910 O O . LEU A 1 120 ? 4.339 -15.478 -10.277 1.00 92.06 120 LEU A O 1
ATOM 914 N N . GLN A 1 121 ? 4.469 -14.148 -8.473 1.00 91.62 121 GLN A N 1
ATOM 915 C CA . GLN A 1 121 ? 5.928 -14.200 -8.370 1.00 91.62 121 GLN A CA 1
ATOM 916 C C . GLN A 1 121 ? 6.443 -15.618 -8.094 1.00 91.62 121 GLN A C 1
ATOM 918 O O . GLN A 1 121 ? 7.394 -16.060 -8.738 1.00 91.62 121 GLN A O 1
ATOM 923 N N . ILE A 1 122 ? 5.792 -16.358 -7.189 1.00 92.19 122 ILE A N 1
ATOM 924 C CA . ILE A 1 122 ? 6.108 -17.773 -6.935 1.00 92.19 122 ILE A CA 1
ATOM 925 C C . ILE A 1 122 ? 5.836 -18.603 -8.192 1.00 92.19 122 ILE A C 1
ATOM 927 O O . ILE A 1 122 ? 6.673 -19.415 -8.576 1.00 92.19 122 ILE A O 1
ATOM 931 N N . GLY A 1 123 ? 4.700 -18.374 -8.858 1.00 90.75 123 GLY A N 1
ATOM 932 C CA . GLY A 1 123 ? 4.351 -19.036 -10.111 1.00 90.75 123 GLY A CA 1
ATOM 933 C C . GLY A 1 123 ? 5.439 -18.866 -11.172 1.00 90.75 123 GLY A C 1
ATOM 934 O O . GLY A 1 123 ? 5.925 -19.862 -11.699 1.00 90.75 123 GLY A O 1
ATOM 935 N N . SER A 1 124 ? 5.882 -17.636 -11.440 1.00 88.62 124 SER A N 1
ATOM 936 C CA . SER A 1 124 ? 6.989 -17.380 -12.372 1.00 88.62 124 SER A CA 1
ATOM 937 C C . SER A 1 124 ? 8.274 -18.100 -11.954 1.00 88.62 124 SER A C 1
ATOM 939 O O . SER A 1 124 ? 8.950 -18.678 -12.798 1.00 88.62 124 SER A O 1
ATOM 941 N N . GLY A 1 125 ? 8.568 -18.173 -10.651 1.00 90.75 125 GLY A N 1
ATOM 942 C CA . GLY A 1 125 ? 9.707 -18.935 -10.133 1.00 90.75 125 GLY A CA 1
ATOM 943 C C . GLY A 1 125 ? 9.689 -20.423 -10.508 1.00 90.75 125 GLY A C 1
ATOM 944 O O . GLY A 1 125 ? 10.738 -20.991 -10.791 1.00 90.75 125 GLY A O 1
ATOM 945 N N . PHE A 1 126 ? 8.515 -21.059 -10.585 1.00 90.56 126 PHE A N 1
ATOM 946 C CA . PHE A 1 126 ? 8.407 -22.458 -11.031 1.00 90.56 126 PHE A CA 1
ATOM 947 C C . PHE A 1 126 ? 8.789 -22.647 -12.506 1.00 90.56 126 PHE A C 1
ATOM 949 O O . PHE A 1 126 ? 9.331 -23.699 -12.854 1.00 90.56 126 PHE A O 1
ATOM 956 N N . GLN A 1 127 ? 8.511 -21.657 -13.360 1.00 88.56 127 GLN A N 1
ATOM 957 C CA . GLN A 1 127 ? 8.914 -21.697 -14.770 1.00 88.56 127 GLN A CA 1
ATOM 958 C C . GLN A 1 127 ? 10.422 -21.512 -14.909 1.00 88.56 127 GLN A C 1
ATOM 960 O O . GLN A 1 127 ? 11.071 -22.306 -15.581 1.00 88.56 127 GLN A O 1
ATOM 965 N N . GLU A 1 128 ? 10.988 -20.526 -14.210 1.00 89.69 128 GLU A N 1
ATOM 966 C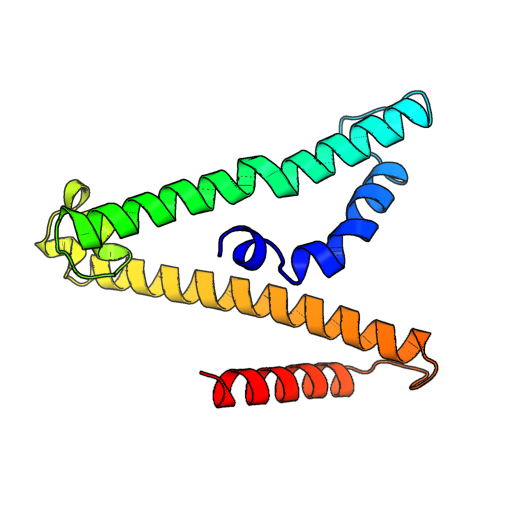 CA . GLU A 1 128 ? 12.432 -20.248 -14.238 1.00 89.69 128 GLU A CA 1
ATOM 967 C C . GLU A 1 128 ? 13.269 -21.437 -13.730 1.00 89.69 128 GLU A C 1
ATOM 969 O O . GLU A 1 128 ? 14.366 -21.697 -14.221 1.00 89.69 128 GLU A O 1
ATOM 974 N N . LEU A 1 129 ? 12.739 -22.212 -12.776 1.00 92.31 129 LEU A N 1
ATOM 975 C CA . LEU A 1 129 ? 13.381 -23.426 -12.255 1.00 92.31 129 LEU A CA 1
ATOM 976 C C . LEU A 1 129 ? 13.176 -24.673 -13.137 1.00 92.31 129 LEU A C 1
ATOM 978 O O . LEU A 1 129 ? 13.650 -25.751 -12.777 1.00 92.31 129 LEU A O 1
ATOM 982 N N . ASN A 1 130 ? 12.481 -24.555 -14.274 1.00 88.56 130 ASN A N 1
ATOM 983 C CA . ASN A 1 130 ? 12.084 -25.670 -15.145 1.00 88.56 130 ASN A CA 1
ATOM 984 C C . ASN A 1 130 ? 11.288 -26.775 -14.420 1.00 88.56 130 ASN A C 1
ATOM 986 O O . ASN A 1 130 ? 11.325 -27.940 -14.811 1.00 88.56 130 ASN A O 1
ATOM 990 N N . TRP A 1 131 ? 10.561 -26.431 -13.351 1.00 87.19 131 TRP A N 1
ATOM 991 C CA . TRP A 1 131 ? 9.698 -27.383 -12.638 1.00 87.19 131 TRP A CA 1
ATOM 992 C C . TRP A 1 131 ? 8.353 -27.578 -13.343 1.00 87.19 131 TRP A C 1
ATOM 994 O O . TRP A 1 131 ? 7.732 -28.629 -13.201 1.00 87.19 131 TRP A O 1
ATOM 1004 N N . MET A 1 132 ? 7.906 -26.582 -14.113 1.00 83.75 132 MET A N 1
ATOM 1005 C CA . MET A 1 132 ? 6.729 -26.654 -14.983 1.00 83.75 132 MET A CA 1
ATOM 1006 C C . MET A 1 132 ? 6.894 -25.743 -16.202 1.00 83.75 132 MET A C 1
ATOM 1008 O O . MET A 1 132 ? 7.266 -24.584 -16.056 1.00 83.75 132 MET A O 1
ATOM 1012 N N . GLU A 1 133 ? 6.515 -26.231 -17.387 1.00 74.00 133 GLU A N 1
ATOM 1013 C CA . GLU A 1 133 ? 6.568 -25.448 -18.635 1.00 74.00 133 GLU A CA 1
ATOM 1014 C C . GLU A 1 133 ? 5.516 -24.329 -18.707 1.00 74.00 133 GLU A C 1
ATOM 1016 O O . GLU A 1 133 ? 5.715 -23.330 -19.395 1.00 74.00 133 GLU A O 1
ATOM 1021 N N . LYS A 1 134 ? 4.370 -24.482 -18.028 1.00 74.88 134 LYS A N 1
ATOM 1022 C CA . LYS A 1 134 ? 3.297 -23.476 -18.007 1.00 74.88 134 LYS A CA 1
ATOM 1023 C C . LYS A 1 134 ? 2.714 -23.329 -16.612 1.00 74.88 134 LYS A C 1
ATOM 1025 O O . LYS A 1 134 ? 2.277 -24.304 -16.004 1.00 74.88 134 LYS A O 1
ATOM 1030 N N . THR A 1 135 ? 2.616 -22.090 -16.138 1.00 76.19 135 THR A N 1
ATOM 1031 C CA . THR A 1 135 ? 1.862 -21.767 -14.919 1.00 76.19 135 THR A CA 1
ATOM 1032 C C . THR A 1 135 ? 0.406 -21.526 -15.297 1.00 76.19 135 THR A C 1
ATOM 1034 O O . THR A 1 135 ? 0.018 -20.474 -15.797 1.00 76.19 135 THR A O 1
ATOM 1037 N N . GLY A 1 136 ? -0.423 -22.549 -15.108 1.00 84.56 136 GLY A N 1
ATOM 1038 C CA . GLY A 1 136 ? -1.869 -22.413 -15.265 1.00 84.56 136 GLY A CA 1
ATOM 1039 C C . GLY A 1 136 ? -2.523 -21.783 -14.033 1.00 84.56 136 GLY A C 1
ATOM 1040 O O . GLY A 1 136 ? -1.967 -21.802 -12.933 1.00 84.56 136 GLY A O 1
ATOM 1041 N N . THR A 1 137 ? -3.763 -21.312 -14.184 1.00 89.19 137 THR A N 1
ATOM 1042 C CA . THR A 1 137 ? -4.591 -20.798 -13.078 1.00 89.19 137 THR A CA 1
ATOM 1043 C C . THR A 1 137 ? -4.694 -21.788 -11.911 1.00 89.19 137 THR A C 1
ATOM 1045 O O . THR A 1 137 ? -4.713 -21.371 -10.757 1.00 89.19 137 THR A O 1
ATOM 1048 N N . GLY A 1 138 ? -4.688 -23.097 -12.192 1.00 90.56 138 GLY A N 1
ATOM 1049 C CA . GLY A 1 138 ? -4.715 -24.141 -11.162 1.00 90.56 138 GLY A CA 1
ATOM 1050 C C . GLY A 1 138 ? -3.533 -24.078 -10.187 1.00 90.56 138 GLY A C 1
ATOM 1051 O O . GLY A 1 138 ? -3.733 -24.241 -8.987 1.00 90.56 138 GLY A O 1
ATOM 1052 N N . LEU A 1 139 ? -2.325 -23.765 -10.670 1.00 89.50 139 LEU A N 1
ATOM 1053 C CA . LEU A 1 139 ? -1.149 -23.610 -9.809 1.00 89.50 139 LEU A CA 1
ATOM 1054 C C . LEU A 1 139 ? -1.268 -22.370 -8.919 1.00 89.50 139 LEU A C 1
ATOM 1056 O O . LEU A 1 139 ? -0.981 -22.445 -7.729 1.00 89.50 139 LEU A O 1
ATOM 1060 N N . LEU A 1 140 ? -1.721 -21.242 -9.473 1.00 91.88 140 LEU A N 1
ATOM 1061 C CA . LEU A 1 140 ? -1.909 -20.012 -8.699 1.00 91.88 140 LEU A CA 1
ATOM 1062 C C . LEU A 1 140 ? -2.941 -20.212 -7.583 1.00 91.88 140 LEU A C 1
ATOM 1064 O O . LEU A 1 140 ? -2.696 -19.817 -6.446 1.00 91.88 140 LEU A O 1
ATOM 1068 N N . ILE A 1 141 ? -4.057 -20.888 -7.886 1.00 94.00 141 ILE A N 1
ATOM 1069 C CA . ILE A 1 141 ? -5.068 -21.261 -6.887 1.00 94.00 141 ILE A CA 1
ATOM 1070 C C . ILE A 1 141 ? -4.446 -22.152 -5.805 1.00 94.00 141 ILE A C 1
ATOM 1072 O O . ILE A 1 141 ? -4.673 -21.908 -4.622 1.00 94.00 141 ILE A O 1
ATOM 1076 N N . ALA A 1 142 ? -3.635 -23.144 -6.184 1.00 93.62 142 ALA A N 1
ATOM 1077 C CA . ALA A 1 142 ? -2.964 -24.023 -5.230 1.00 93.62 142 ALA A CA 1
ATOM 1078 C C . ALA A 1 142 ? -1.990 -23.258 -4.314 1.00 93.62 142 ALA A C 1
ATOM 1080 O O . ALA A 1 142 ? -2.034 -23.44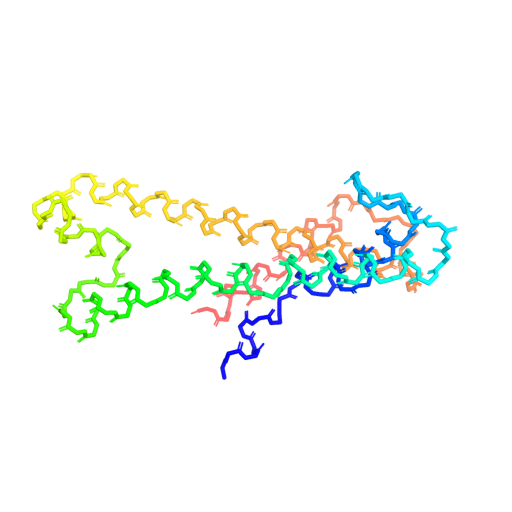1 -3.099 1.00 93.62 142 ALA A O 1
ATOM 1081 N N . ILE A 1 143 ? -1.167 -22.358 -4.865 1.00 93.06 143 ILE A N 1
ATOM 1082 C CA . ILE A 1 143 ? -0.244 -21.512 -4.089 1.00 93.06 143 ILE A CA 1
ATOM 1083 C C . ILE A 1 143 ? -1.024 -20.653 -3.087 1.00 93.06 143 ILE A C 1
ATOM 1085 O O . ILE A 1 143 ? -0.701 -20.643 -1.900 1.00 93.06 143 ILE A O 1
ATOM 1089 N N . ILE A 1 144 ? -2.081 -19.971 -3.541 1.00 94.06 144 ILE A N 1
ATOM 1090 C CA . ILE A 1 144 ? -2.931 -19.132 -2.684 1.00 94.06 144 ILE A CA 1
ATOM 1091 C C . ILE A 1 144 ? -3.575 -19.965 -1.574 1.00 94.06 144 ILE A C 1
ATOM 1093 O O . ILE A 1 144 ? -3.577 -19.538 -0.420 1.00 94.06 144 ILE A O 1
ATOM 1097 N N . ALA A 1 145 ? -4.097 -21.151 -1.893 1.00 94.81 145 ALA A N 1
ATOM 1098 C CA . ALA A 1 145 ? -4.721 -22.035 -0.916 1.00 94.81 145 ALA A CA 1
ATOM 1099 C C . ALA A 1 145 ? -3.719 -22.487 0.156 1.00 94.81 145 ALA A C 1
ATOM 1101 O O . ALA A 1 145 ? -4.013 -22.375 1.344 1.00 94.81 145 ALA A O 1
ATOM 1102 N N . VAL A 1 146 ? -2.519 -22.918 -0.245 1.00 95.06 146 VAL A N 1
ATOM 1103 C CA . VAL A 1 146 ? -1.459 -23.331 0.688 1.00 95.06 146 VAL A CA 1
ATOM 1104 C C . VAL A 1 146 ? -1.037 -22.172 1.590 1.00 95.06 146 VAL A C 1
ATOM 1106 O O . VAL A 1 146 ? -1.032 -22.328 2.809 1.00 95.06 146 VAL A O 1
ATOM 1109 N N . LEU A 1 147 ? -0.753 -20.994 1.025 1.00 93.12 147 LEU A N 1
ATOM 1110 C CA . LEU A 1 147 ? -0.369 -19.813 1.808 1.00 93.12 147 LEU A CA 1
ATOM 1111 C C . LEU A 1 147 ? -1.473 -19.390 2.785 1.00 93.12 147 LEU A C 1
ATOM 1113 O O . LEU A 1 147 ? -1.183 -19.021 3.921 1.00 93.12 147 LEU A O 1
ATOM 1117 N N . THR A 1 148 ? -2.734 -19.493 2.364 1.00 91.88 148 THR A N 1
ATOM 1118 C CA . THR A 1 148 ? -3.895 -19.188 3.209 1.00 91.88 148 THR A CA 1
ATOM 1119 C C . THR A 1 148 ? -4.015 -20.179 4.366 1.00 91.88 148 THR A C 1
ATOM 1121 O O . THR A 1 148 ? -4.210 -19.759 5.502 1.00 91.88 148 THR A O 1
ATOM 1124 N N . VAL A 1 149 ? -3.851 -21.483 4.114 1.00 94.38 149 VAL A N 1
ATOM 1125 C CA . VAL A 1 149 ? -3.855 -22.517 5.165 1.00 94.38 149 VAL A CA 1
ATOM 1126 C C . VAL A 1 149 ? -2.718 -22.277 6.158 1.00 94.38 149 VAL A C 1
ATOM 1128 O O . VAL A 1 149 ? -2.958 -22.281 7.362 1.00 94.38 149 VAL A O 1
ATOM 1131 N N . CYS A 1 150 ? -1.501 -22.007 5.678 1.00 93.31 150 CYS A N 1
ATOM 1132 C CA . CYS A 1 150 ? -0.364 -21.683 6.541 1.00 93.31 150 CYS A CA 1
ATOM 1133 C C . CYS A 1 150 ? -0.634 -20.446 7.407 1.00 93.31 150 CYS A C 1
ATOM 1135 O O . CYS A 1 150 ? -0.354 -20.473 8.602 1.00 93.31 150 CYS A O 1
ATOM 1137 N N . PHE A 1 151 ? -1.211 -19.391 6.824 1.00 89.19 151 PHE A N 1
ATOM 1138 C CA . PHE A 1 151 ? -1.584 -18.185 7.559 1.00 89.19 151 PHE A CA 1
ATOM 1139 C C . PHE A 1 151 ? -2.617 -18.485 8.653 1.00 89.19 151 PHE A C 1
ATOM 1141 O O . PHE A 1 151 ? -2.392 -18.125 9.805 1.00 89.19 151 PHE A O 1
ATOM 1148 N N . VAL A 1 152 ? -3.700 -19.197 8.324 1.00 91.62 152 VAL A N 1
ATOM 1149 C CA . VAL A 1 152 ? -4.767 -19.547 9.279 1.00 91.62 152 VAL A CA 1
ATOM 1150 C C . VAL A 1 152 ? -4.255 -20.434 10.414 1.00 91.62 152 VAL A C 1
ATOM 1152 O O . VAL A 1 152 ? -4.666 -20.244 11.548 1.00 91.62 152 VAL A O 1
ATOM 1155 N N . LEU A 1 153 ? -3.349 -21.378 10.139 1.00 93.88 153 LEU A N 1
ATOM 1156 C CA . LEU A 1 153 ? -2.749 -22.225 11.178 1.00 93.88 153 LEU A CA 1
ATOM 1157 C C . LEU A 1 153 ? -1.790 -21.460 12.103 1.00 93.88 153 LEU A C 1
ATOM 1159 O O . LEU A 1 153 ? -1.530 -21.915 13.214 1.00 93.88 153 LEU A O 1
ATOM 1163 N N . SER A 1 154 ? -1.228 -20.344 11.634 1.00 90.75 154 SER A N 1
ATOM 1164 C CA . SER A 1 154 ? -0.298 -19.512 12.407 1.00 90.75 154 SER A CA 1
ATOM 1165 C C . SER A 1 154 ? -0.969 -18.398 13.218 1.00 90.75 154 SER A C 1
ATOM 1167 O O . SER A 1 154 ? -0.315 -17.825 14.091 1.00 90.75 154 SER A O 1
ATOM 1169 N N . ALA A 1 155 ? -2.220 -18.066 12.885 1.00 76.44 155 ALA A N 1
ATOM 1170 C CA . ALA A 1 155 ? -3.001 -16.980 13.476 1.00 76.44 155 ALA A CA 1
ATOM 1171 C C . ALA A 1 155 ? -3.720 -17.424 14.757 1.00 76.44 155 ALA A C 1
ATOM 1173 O O . ALA A 1 155 ? -3.801 -16.584 15.682 1.00 76.44 155 ALA A O 1
#

InterPro domains:
  IPR000060 BCCT transporter family [PF02028] (1-155)
  IPR000060 BCCT transporter family [PTHR30047] (1-155)

pLDDT: mean 91.58, std 6.56, range [60.41, 97.31]

Sequence (155 aa):
MMFSAGMGIGLMFYGVSEPLAHFRTPPPGTDPADSAEAMQTAMATTLFHWTLHPWAIYAVVGLAIAYSAYRRRRRQTISAVFVPLIGERHAYGGFGRFIDILAIFATLFGSAASLGLGALQIGSGFQELNWMEKTGTGLLIAIIAVLTVCFVLSA

Secondary structure (DSSP, 8-state):
-HHHHH--HHHHHHHHHHHHHHHHSPPTT---SSHHHHHHHHHHHHHHHHTHHHHHHHHHHHHHHHIIIIIT---SSHHHHTHHHHHHHHHTSHHHHHHHHHHHHHHHHHHHHHHHHHHHHHHHHHHHTTS-S---HHHHHHHHHHHHHHHHHH-

Foldseek 3Di:
DVVVVLPALCCVLCVPPQLVCCLVPPDPPQDDPDSVSSNVRSVVVVCVVRPDVVVVVVVVQVVLQCCQCPVVVHDSASLSSCCVPPNPPCSVDPNVVVVRVVVVVVVVVVVVVRLLSVLVVVLVVCCVVVVDVDRDPVSSVVSSVVVVVVVVVVD

Radius of gyration: 20.88 Å; chains: 1; bounding box: 47×43×49 Å

Organism: NCBI:txid2706086